Protein AF-M1ZSY7-F1 (afdb_monomer)

Solvent-accessible surface area (backbone atoms only — not comparable to full-atom values): 3247 Å² total; per-residue (Å²): 137,89,80,58,97,85,51,88,66,100,65,84,83,88,80,66,97,45,82,91,70,53,83,56,76,40,82,73,46,77,46,77,56,92,94,45,76,48,79,47,65,42,80,114

pLDDT: mean 90.69, std 7.8, range [59.25, 98.19]

Nearest PDB structures (foldseek):
  7cfa-assembly1_A  TM=3.439E-01  e=3.806E+00  Campylobacter coli

Secondary structure (DSSP, 8-state):
----TTSPPSS-S---SSGGGPPPEEEEEEEEETTEEEEEEEE-

Mean predicted aligned error: 4.74 Å

Sequence (44 aa):
IMGGQDSKNMIGGNGVESLKDIFNLQNLKFEKIGQDILIEGYVY

Structure (mmCIF, N/CA/C/O backbone):
data_AF-M1ZSY7-F1
#
_entry.id   AF-M1ZSY7-F1
#
loop_
_atom_site.group_PDB
_atom_site.id
_atom_site.type_symbol
_atom_site.label_atom_id
_atom_site.label_alt_id
_atom_site.label_comp_id
_atom_site.label_asym_id
_atom_si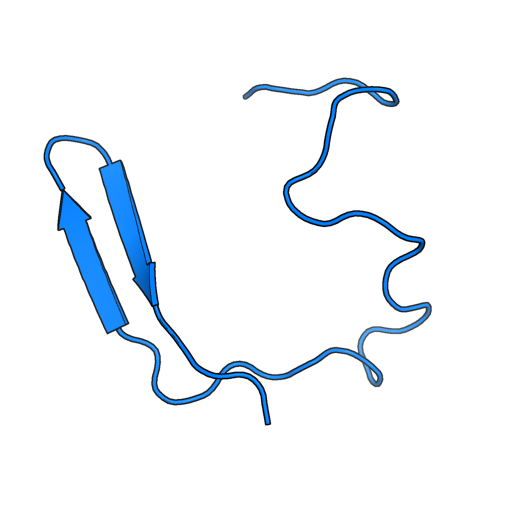te.label_entity_id
_atom_site.label_seq_id
_atom_site.pdbx_PDB_ins_code
_atom_site.Cartn_x
_atom_site.C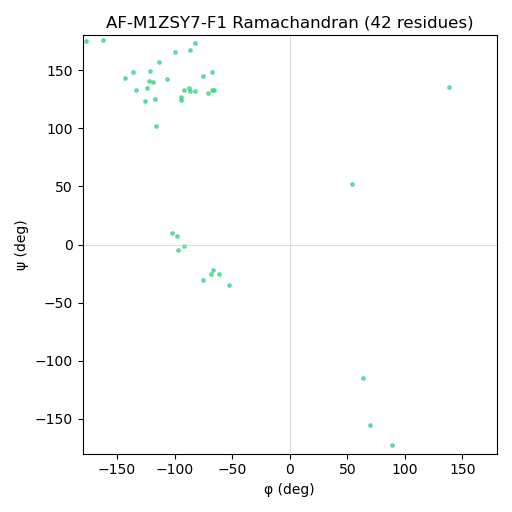artn_y
_atom_site.Cartn_z
_atom_site.occupancy
_atom_site.B_iso_or_equiv
_atom_site.auth_seq_id
_atom_site.auth_comp_id
_atom_site.auth_asym_id
_atom_site.auth_atom_id
_atom_site.pdbx_PDB_model_num
ATOM 1 N N . ILE A 1 1 ? 10.264 10.671 10.385 1.00 59.25 1 ILE A N 1
ATOM 2 C CA . ILE A 1 1 ? 10.643 10.393 8.980 1.00 59.25 1 ILE A CA 1
ATOM 3 C C . ILE A 1 1 ? 11.899 9.541 9.032 1.00 59.25 1 ILE A C 1
ATOM 5 O O . ILE A 1 1 ? 12.926 10.036 9.474 1.00 59.25 1 ILE A O 1
ATOM 9 N N . MET A 1 2 ? 11.779 8.257 8.702 1.00 73.81 2 MET A N 1
ATOM 10 C CA . MET A 1 2 ? 12.932 7.398 8.416 1.00 73.81 2 MET A CA 1
ATOM 11 C C . MET A 1 2 ? 13.237 7.579 6.927 1.00 73.81 2 MET A C 1
ATOM 13 O O . MET A 1 2 ? 12.304 7.579 6.126 1.00 73.81 2 MET A O 1
ATOM 17 N N . GLY A 1 3 ? 14.492 7.796 6.555 1.00 80.69 3 GLY A N 1
ATOM 18 C CA . GLY A 1 3 ? 14.865 8.056 5.167 1.00 80.69 3 GLY A CA 1
ATOM 19 C C . GLY A 1 3 ? 16.353 7.844 4.930 1.00 80.69 3 GLY A C 1
ATOM 20 O O . GLY A 1 3 ? 17.108 7.568 5.860 1.00 80.69 3 GLY A O 1
ATOM 21 N N . GLY A 1 4 ? 16.755 7.972 3.672 1.00 85.38 4 GLY A N 1
ATOM 22 C C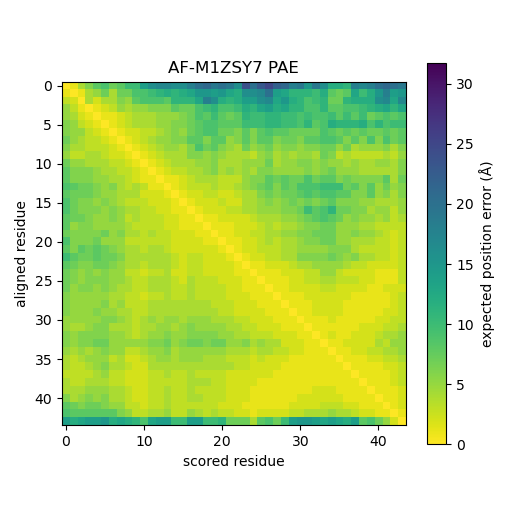A . GLY A 1 4 ? 18.105 7.690 3.195 1.00 85.38 4 GLY A CA 1
ATOM 23 C C . GLY A 1 4 ? 18.015 6.955 1.866 1.00 85.38 4 GLY A C 1
ATOM 24 O O . GLY A 1 4 ? 17.187 6.056 1.727 1.00 85.38 4 GLY A O 1
ATOM 25 N N . GLN A 1 5 ? 18.840 7.352 0.898 1.00 83.81 5 GLN A N 1
ATOM 26 C CA . GLN A 1 5 ? 18.841 6.774 -0.451 1.00 83.81 5 GLN A CA 1
ATOM 27 C C . GLN A 1 5 ? 18.964 5.242 -0.430 1.00 83.81 5 GLN A C 1
ATOM 29 O O . GLN A 1 5 ? 18.316 4.569 -1.223 1.00 83.81 5 GLN A O 1
ATOM 34 N N . ASP A 1 6 ? 19.718 4.715 0.537 1.00 84.12 6 ASP A N 1
ATOM 35 C CA . ASP A 1 6 ? 19.988 3.282 0.693 1.00 84.12 6 ASP A CA 1
ATOM 36 C C . ASP A 1 6 ? 19.154 2.622 1.805 1.00 84.12 6 ASP A C 1
ATOM 38 O O . ASP A 1 6 ? 19.423 1.492 2.222 1.00 84.12 6 ASP A O 1
ATOM 42 N N . SER A 1 7 ? 18.164 3.333 2.354 1.00 87.88 7 SER A N 1
ATOM 43 C CA . SER A 1 7 ? 17.287 2.761 3.377 1.00 87.88 7 SER A CA 1
ATOM 44 C C . SER A 1 7 ? 16.403 1.662 2.779 1.00 87.88 7 SER A C 1
ATOM 46 O O . SER A 1 7 ? 16.054 1.690 1.604 1.00 87.88 7 SER A O 1
ATOM 48 N N . LYS A 1 8 ? 16.057 0.650 3.584 1.00 85.44 8 LYS A N 1
ATOM 49 C CA . LYS A 1 8 ? 15.185 -0.436 3.121 1.00 85.44 8 LYS A CA 1
ATOM 50 C C . LYS A 1 8 ? 13.753 0.069 2.936 1.00 85.44 8 LYS A C 1
ATOM 52 O O . LYS A 1 8 ? 13.174 0.646 3.854 1.00 85.44 8 LYS A O 1
ATOM 57 N N . ASN A 1 9 ? 13.177 -0.238 1.778 1.00 87.38 9 ASN A N 1
ATOM 58 C CA . ASN A 1 9 ? 11.805 0.107 1.412 1.00 87.38 9 ASN A CA 1
ATOM 59 C C . ASN A 1 9 ? 10.815 -0.961 1.909 1.00 87.38 9 ASN A C 1
ATOM 61 O O . ASN A 1 9 ? 11.204 -2.081 2.240 1.00 87.38 9 ASN A O 1
ATOM 65 N N . MET A 1 10 ? 9.516 -0.645 1.877 1.00 88.00 10 MET A N 1
ATOM 66 C CA . MET A 1 10 ? 8.438 -1.600 2.186 1.00 88.00 10 MET A CA 1
ATOM 67 C C . MET A 1 10 ? 8.285 -2.711 1.134 1.00 88.00 10 MET A C 1
ATOM 69 O O . MET A 1 10 ? 7.773 -3.782 1.442 1.00 88.00 10 MET A O 1
ATOM 73 N N . ILE A 1 11 ? 8.706 -2.448 -0.106 1.00 86.94 11 ILE A N 1
ATOM 74 C CA . ILE A 1 11 ? 8.596 -3.356 -1.252 1.00 86.94 11 ILE A CA 1
ATOM 75 C C . ILE A 1 11 ? 9.955 -3.371 -1.963 1.00 86.94 11 ILE A C 1
ATOM 77 O O . ILE A 1 11 ? 10.550 -2.317 -2.186 1.00 86.94 11 ILE A O 1
ATOM 81 N N . GLY A 1 12 ? 10.465 -4.561 -2.283 1.00 85.50 12 GLY A N 1
ATOM 82 C CA . GLY A 1 12 ? 11.685 -4.728 -3.078 1.00 85.50 12 GLY A CA 1
ATOM 83 C C . GLY A 1 12 ? 11.436 -4.630 -4.589 1.00 85.50 12 GLY A C 1
ATOM 84 O O . GLY A 1 12 ? 10.296 -4.597 -5.044 1.00 85.50 12 GLY A O 1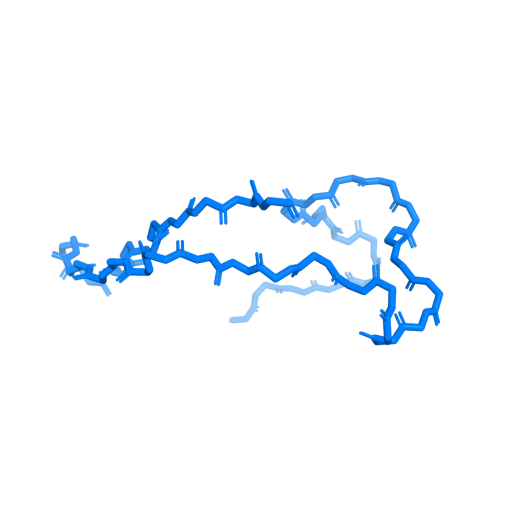
ATOM 85 N N . GLY A 1 13 ? 12.510 -4.643 -5.380 1.00 87.44 13 GLY A N 1
ATOM 86 C CA . GLY A 1 13 ? 12.442 -4.542 -6.843 1.00 87.44 13 GLY A CA 1
ATOM 87 C C . GLY A 1 13 ? 12.475 -3.100 -7.358 1.00 87.44 13 GLY A C 1
ATOM 88 O O . GLY A 1 13 ? 12.709 -2.163 -6.598 1.00 87.44 13 GLY A O 1
ATOM 89 N N . ASN A 1 14 ? 12.262 -2.934 -8.666 1.00 87.69 14 ASN A N 1
ATOM 90 C CA . ASN A 1 14 ? 12.452 -1.651 -9.361 1.00 87.69 14 ASN A CA 1
ATOM 91 C C . ASN A 1 14 ? 11.180 -0.784 -9.439 1.00 87.69 14 ASN A C 1
ATOM 93 O O . ASN A 1 14 ? 11.228 0.316 -9.978 1.00 87.69 14 ASN A O 1
ATOM 97 N N . GLY A 1 15 ? 10.050 -1.261 -8.908 1.00 88.25 15 GLY A N 1
ATOM 98 C CA . GLY A 1 15 ? 8.767 -0.561 -8.993 1.00 88.25 15 GLY A CA 1
ATOM 99 C C . GLY A 1 15 ? 8.184 -0.530 -10.411 1.00 88.25 15 GLY A C 1
ATOM 100 O O . GLY A 1 15 ? 8.468 -1.406 -11.228 1.00 88.25 15 GLY A O 1
ATOM 101 N N . VAL A 1 16 ? 7.339 0.469 -10.674 1.00 91.00 16 VAL A N 1
ATOM 102 C CA . VAL A 1 16 ? 6.717 0.723 -11.983 1.00 91.00 16 VAL A CA 1
ATOM 103 C C . VAL A 1 16 ? 7.364 1.942 -12.638 1.00 91.00 16 VAL A C 1
ATOM 105 O O . VAL A 1 16 ? 7.684 2.913 -11.956 1.00 91.00 16 VAL A O 1
ATOM 108 N N . GLU A 1 17 ? 7.552 1.906 -13.957 1.00 93.31 17 GLU A N 1
ATOM 109 C CA . GLU A 1 17 ? 8.175 3.008 -14.708 1.00 93.31 17 GLU A CA 1
ATOM 110 C C . GLU A 1 17 ? 7.223 4.204 -14.884 1.00 93.31 17 GLU A C 1
ATOM 112 O O . GLU A 1 17 ? 7.652 5.357 -14.916 1.00 93.31 17 GLU A O 1
ATOM 117 N N . SER A 1 18 ? 5.913 3.947 -14.961 1.00 94.38 18 SER A N 1
ATOM 118 C CA . SER A 1 18 ? 4.888 4.974 -15.147 1.00 94.38 18 SER A CA 1
ATOM 119 C C . SER A 1 18 ? 3.684 4.750 -14.234 1.00 94.38 18 SER A C 1
ATOM 121 O O . SER A 1 18 ? 3.295 3.620 -13.955 1.00 94.38 18 SER A O 1
ATOM 123 N N . LEU A 1 19 ? 3.037 5.843 -13.812 1.00 91.88 19 LEU A N 1
ATOM 124 C CA . LEU A 1 19 ? 1.839 5.794 -12.962 1.00 91.88 19 LEU A CA 1
ATOM 125 C C . LEU A 1 19 ? 0.659 5.071 -13.619 1.00 91.88 19 LEU A C 1
ATOM 127 O O . LEU A 1 19 ? -0.193 4.544 -12.917 1.00 91.88 19 LEU A O 1
ATOM 131 N N . LYS A 1 20 ? 0.602 5.029 -14.954 1.00 93.19 20 LYS A N 1
ATOM 132 C CA . LYS A 1 20 ? -0.439 4.283 -15.679 1.00 93.19 20 LYS A CA 1
ATOM 133 C C . LYS A 1 20 ? -0.323 2.763 -15.484 1.00 93.19 20 LYS A C 1
ATOM 135 O O . LYS A 1 20 ? -1.307 2.064 -15.684 1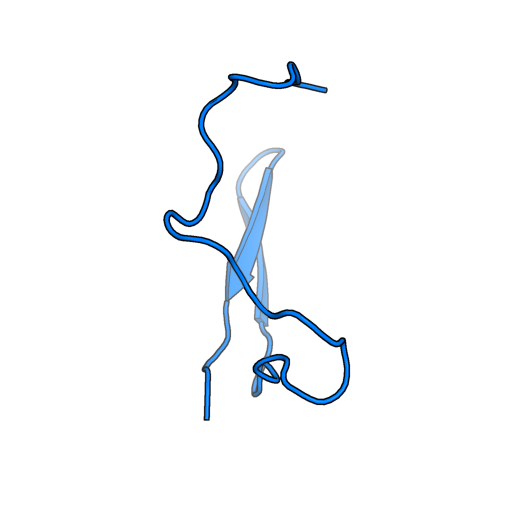.00 93.19 20 LYS A O 1
ATOM 140 N N . ASP A 1 21 ? 0.866 2.283 -15.115 1.00 91.38 21 ASP A N 1
ATOM 141 C CA . ASP A 1 21 ? 1.183 0.864 -14.941 1.00 91.38 21 ASP A CA 1
ATOM 142 C C . ASP A 1 21 ? 1.099 0.445 -13.458 1.00 91.38 21 ASP A C 1
ATOM 144 O O . ASP A 1 21 ? 1.488 -0.665 -13.099 1.00 91.38 21 ASP A O 1
ATOM 148 N N . ILE A 1 22 ? 0.624 1.336 -12.574 1.00 92.44 22 ILE A N 1
ATOM 149 C CA . ILE A 1 22 ? 0.520 1.064 -11.140 1.00 92.44 22 ILE A CA 1
ATOM 150 C C . ILE A 1 22 ? -0.654 0.134 -10.820 1.00 92.44 22 ILE A C 1
ATOM 152 O O . ILE A 1 22 ? -1.733 0.219 -11.408 1.00 92.44 22 ILE A O 1
ATOM 156 N N . PHE A 1 23 ? -0.456 -0.722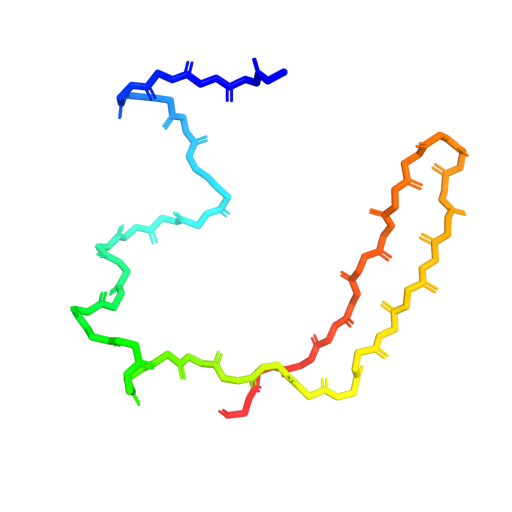 -9.821 1.00 90.31 23 PHE A N 1
ATOM 157 C CA . PHE A 1 23 ? -1.521 -1.535 -9.249 1.00 90.31 23 PHE A CA 1
ATOM 158 C C . PHE A 1 23 ? -2.530 -0.653 -8.511 1.00 90.31 23 PHE A C 1
ATOM 160 O O . PHE A 1 23 ? -2.152 0.180 -7.684 1.00 90.31 23 PHE A O 1
ATOM 167 N N . ASN A 1 24 ? -3.818 -0.875 -8.765 1.00 91.94 24 ASN A N 1
ATOM 168 C CA . ASN A 1 24 ? -4.889 -0.207 -8.037 1.00 91.94 24 ASN A CA 1
ATOM 169 C C . ASN A 1 24 ? -5.354 -1.080 -6.872 1.00 91.94 24 ASN A C 1
ATOM 171 O O . ASN A 1 24 ? -5.725 -2.237 -7.065 1.00 91.94 24 ASN A O 1
ATOM 175 N N . LEU A 1 25 ? -5.372 -0.505 -5.670 1.00 94.00 25 LEU A N 1
ATOM 176 C CA . LEU A 1 25 ? -5.938 -1.164 -4.499 1.00 94.00 25 LEU A CA 1
ATOM 177 C C . LEU A 1 25 ? -7.456 -0.994 -4.475 1.00 94.00 25 LEU A C 1
ATOM 179 O O . LEU A 1 25 ? -7.974 0.112 -4.627 1.00 94.00 25 LEU A O 1
ATOM 183 N N . GLN A 1 26 ? -8.158 -2.097 -4.251 1.00 95.50 26 GLN A N 1
ATOM 184 C CA . GLN A 1 26 ? -9.611 -2.155 -4.128 1.00 95.50 26 GLN A CA 1
ATOM 185 C C . GLN A 1 26 ? -10.012 -2.555 -2.705 1.00 95.50 26 GLN A C 1
ATOM 187 O O . GLN A 1 26 ? -9.241 -3.196 -1.986 1.00 95.50 26 GLN A O 1
ATOM 192 N N . ASN A 1 27 ? -11.243 -2.203 -2.319 1.00 96.31 27 ASN A N 1
ATOM 193 C CA . ASN A 1 27 ? -11.845 -2.536 -1.020 1.00 96.31 27 ASN A CA 1
ATOM 194 C C . ASN A 1 27 ? -10.984 -2.102 0.179 1.00 96.31 27 ASN A C 1
ATOM 196 O O . ASN A 1 27 ? -10.679 -2.904 1.061 1.00 96.31 27 ASN A O 1
ATOM 200 N N . LEU A 1 28 ? -10.578 -0.828 0.191 1.00 97.25 28 LEU A N 1
ATOM 201 C CA . LEU A 1 28 ? -9.746 -0.273 1.255 1.00 97.25 28 LEU A CA 1
ATOM 202 C C . LEU A 1 28 ? -10.484 -0.240 2.601 1.00 97.25 28 LEU A C 1
ATOM 204 O O . LEU A 1 28 ? -11.606 0.266 2.691 1.00 97.25 28 LEU A O 1
ATOM 208 N N . LYS A 1 29 ? -9.814 -0.705 3.657 1.00 97.94 29 LYS A N 1
ATOM 209 C CA . LYS A 1 29 ? -10.247 -0.586 5.055 1.00 97.94 29 LYS A CA 1
ATOM 210 C C . LYS A 1 29 ? -9.171 0.139 5.862 1.00 97.94 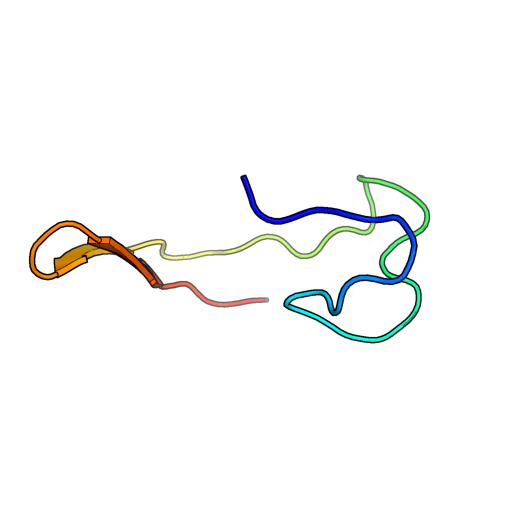29 LYS A C 1
ATOM 212 O O . LYS A 1 29 ? -7.980 -0.090 5.671 1.00 97.94 29 LYS A O 1
ATOM 217 N N . PHE A 1 30 ? -9.610 0.999 6.778 1.00 97.62 30 PHE A N 1
ATOM 218 C CA . PHE A 1 30 ? -8.744 1.784 7.654 1.00 97.62 30 PHE A CA 1
ATOM 219 C C . PHE A 1 30 ? -9.101 1.515 9.113 1.00 97.62 30 PHE A C 1
ATOM 221 O O . PHE A 1 30 ? -10.279 1.529 9.477 1.00 97.62 30 PHE A O 1
ATOM 228 N N . GLU A 1 31 ? -8.092 1.304 9.952 1.00 98.19 31 GLU A N 1
ATOM 229 C CA . GLU A 1 31 ? -8.261 1.045 11.381 1.00 98.19 31 GLU A CA 1
ATOM 230 C C . GLU A 1 31 ? -7.139 1.714 12.182 1.00 98.19 31 GLU A C 1
ATOM 232 O O . GLU A 1 31 ? -5.997 1.773 11.736 1.00 98.19 31 GLU A O 1
ATOM 237 N N . LYS A 1 32 ? -7.443 2.245 13.370 1.00 97.81 32 LYS A N 1
ATOM 238 C CA . LYS A 1 32 ? -6.428 2.806 14.271 1.00 97.81 32 LYS A CA 1
ATOM 239 C C . LYS A 1 32 ? -6.002 1.742 15.278 1.00 97.81 32 LYS A C 1
ATOM 241 O O . LYS A 1 32 ? -6.841 1.249 16.027 1.00 97.81 32 LYS A O 1
ATOM 246 N N . ILE A 1 33 ? -4.705 1.449 15.346 1.00 97.44 33 ILE A N 1
ATOM 247 C CA . ILE A 1 33 ? -4.125 0.510 16.313 1.00 97.44 33 ILE A CA 1
ATOM 248 C C . ILE A 1 33 ? -3.183 1.291 17.229 1.00 97.44 33 ILE A C 1
ATOM 250 O O . ILE A 1 33 ? -2.070 1.649 16.855 1.00 97.44 33 ILE A O 1
ATOM 254 N N . GLY A 1 34 ? -3.638 1.600 18.445 1.00 96.50 34 GLY A N 1
ATOM 255 C CA . GLY A 1 34 ? -2.871 2.434 19.372 1.00 96.50 34 GLY A CA 1
ATOM 256 C C . GLY A 1 34 ? -2.675 3.852 18.825 1.00 96.50 34 GLY A C 1
ATOM 257 O O . GLY A 1 34 ? -3.646 4.595 18.690 1.00 96.50 34 GLY A O 1
ATOM 258 N N . GLN A 1 35 ? -1.428 4.239 18.539 1.00 97.38 35 GLN A N 1
ATOM 259 C CA . GLN A 1 35 ? -1.094 5.515 17.883 1.00 97.38 35 GLN A CA 1
ATOM 260 C C . GLN A 1 35 ? -0.876 5.376 16.367 1.00 97.38 35 GLN A C 1
ATOM 262 O O . GLN A 1 35 ? -0.727 6.391 15.688 1.00 97.38 35 GLN A O 1
ATOM 2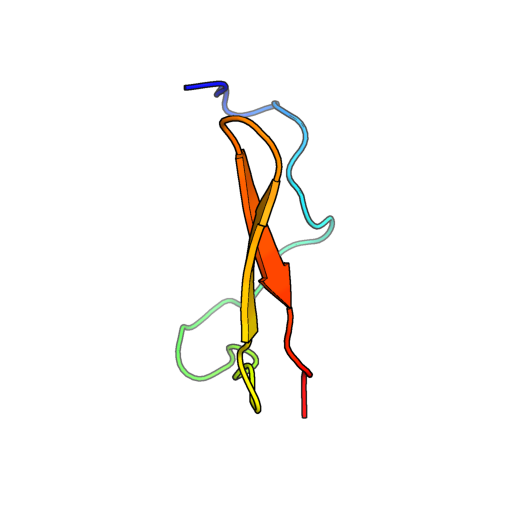67 N N . ASP A 1 36 ? -0.916 4.151 15.842 1.00 96.75 36 ASP A N 1
ATOM 268 C CA . ASP A 1 36 ? -0.640 3.840 14.443 1.00 96.75 36 ASP A CA 1
ATOM 269 C C . ASP A 1 36 ? -1.936 3.661 13.636 1.00 96.75 36 ASP A C 1
ATOM 271 O O . ASP A 1 36 ? -3.032 3.509 14.188 1.00 96.75 36 ASP A O 1
ATOM 275 N N . ILE A 1 37 ? -1.809 3.670 12.307 1.00 97.69 37 ILE A N 1
ATOM 276 C CA . ILE A 1 37 ? -2.910 3.448 11.362 1.00 97.69 37 ILE A CA 1
ATOM 277 C C . ILE A 1 37 ? -2.615 2.183 10.552 1.00 97.69 37 ILE A C 1
ATOM 279 O O . ILE A 1 37 ? -1.575 2.089 9.902 1.00 97.69 37 ILE A O 1
ATOM 283 N N . LEU A 1 38 ? -3.552 1.237 10.568 1.00 97.19 38 LEU A N 1
ATOM 284 C CA . LEU A 1 38 ? -3.591 0.074 9.690 1.00 97.19 38 LEU A CA 1
ATOM 285 C C . LEU A 1 38 ? -4.425 0.398 8.444 1.00 97.19 38 LEU A C 1
ATOM 287 O O . LEU A 1 38 ? -5.537 0.921 8.543 1.00 97.19 38 LEU A O 1
ATOM 291 N N . ILE A 1 39 ? -3.881 0.060 7.275 1.00 97.00 39 ILE A N 1
ATOM 292 C CA . ILE A 1 39 ? -4.539 0.190 5.974 1.00 97.00 39 ILE A CA 1
ATOM 293 C C . ILE A 1 39 ? -4.497 -1.180 5.295 1.00 97.00 39 ILE A C 1
ATOM 295 O O . ILE A 1 39 ? -3.417 -1.739 5.111 1.00 97.00 39 ILE A O 1
ATOM 299 N N . GLU A 1 40 ? -5.660 -1.707 4.924 1.00 97.06 40 GLU A N 1
ATOM 300 C CA . GLU A 1 40 ? -5.828 -3.014 4.273 1.00 97.06 40 GLU A CA 1
ATOM 301 C C . GLU A 1 40 ? -6.517 -2.837 2.912 1.00 97.06 40 GLU A C 1
ATOM 303 O O . GLU A 1 40 ? -7.332 -1.929 2.746 1.00 97.06 40 GLU A O 1
ATOM 308 N N . GLY A 1 41 ? -6.217 -3.701 1.940 1.00 95.81 41 GLY A N 1
ATOM 309 C CA . GLY A 1 41 ? -6.836 -3.690 0.612 1.00 95.81 41 GLY A CA 1
ATOM 310 C C . GLY A 1 41 ? -6.342 -4.838 -0.267 1.00 95.81 41 GLY A C 1
ATOM 311 O O . GLY A 1 41 ? -5.436 -5.577 0.120 1.00 95.81 41 GLY A O 1
ATOM 312 N N . TYR A 1 42 ? -6.923 -4.977 -1.458 1.00 96.81 42 TYR A N 1
ATOM 313 C CA . TYR A 1 42 ? 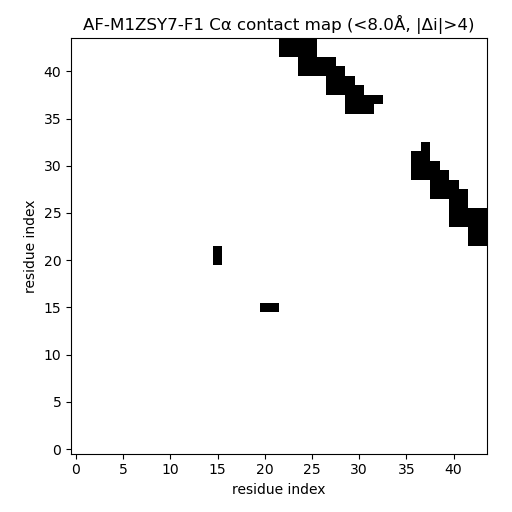-6.587 -6.042 -2.408 1.00 96.81 42 TYR A CA 1
ATOM 314 C C . TYR A 1 42 ? -6.058 -5.471 -3.726 1.00 96.81 42 TYR A C 1
ATOM 316 O O . TYR A 1 42 ? -6.591 -4.483 -4.228 1.00 96.81 42 TYR A O 1
ATOM 324 N N . VAL A 1 43 ? -5.032 -6.113 -4.290 1.00 92.00 43 VAL A N 1
ATOM 325 C CA . VAL A 1 43 ? -4.538 -5.860 -5.655 1.00 92.00 43 VAL A CA 1
ATOM 326 C C . VAL A 1 43 ? -5.334 -6.734 -6.626 1.00 92.00 43 VAL A C 1
ATOM 328 O O . VAL A 1 43 ? -5.525 -7.919 -6.345 1.00 92.00 43 VAL A O 1
ATOM 331 N N . TYR A 1 44 ? -5.787 -6.159 -7.741 1.00 72.88 44 TYR A N 1
ATOM 332 C CA . TYR A 1 44 ? -6.430 -6.872 -8.850 1.00 72.88 44 TYR A CA 1
ATOM 333 C C . TYR A 1 44 ? -5.602 -6.725 -10.126 1.00 72.88 44 TYR A C 1
ATOM 335 O O . TYR A 1 44 ? -5.102 -5.598 -10.354 1.00 72.88 44 TYR A O 1
#

Radius of gyration: 13.85 Å; Cα contacts (8 Å, |Δi|>4): 33; chains: 1; bounding box: 32×17×35 Å

Organism: NCBI:txid1232189

Foldseek 3Di:
DDDDPPDDDPDDDDADPDPVPDWDWPDWDWDDDPPDIDIDTDTD